Protein AF-A0A4Q7CSV9-F1 (afdb_monomer_lite)

Organism: NCBI:txid70255

Secondary structure (DSSP, 8-state):
--TTT-SBTTBSEEEEEEE-TTSSEEEEEEEE-HHHHHHHHHHH-SS-HHHHHHHHHHHHHTTS--SSEES---SSSSTTGGGG--HHHHHHHHTEEEEEEEETT---HHHH--

pLDDT: mean 82.38, std 10.72, range [50.47, 94.0]

Foldseek 3Di:
DPCVADVDLQAGWDWDWAAQPVRQWTKTFTFHHLNVLCVCQVPPDPDHSLVSLQVVLQVVLVVDDDPFDAAFDASDPDNVVVVPDDSVVSRVGSRTNGIDIAGVPRDDVVNVDD

Sequence (114 aa):
MDPEITTSTQRGYYIVLLFHPEGEGFYLTLNQGWKNISDYARSDSLYSSKELAKRLSNQLSEKVESNFINGSYNYYKDDEENKSLKENAKGYKYGTIFYKYYEKGNYNDDELQS

Radius of gyration: 14.58 Å; chains: 1; bounding box: 40×24×34 Å

Structure (mmCIF, N/CA/C/O backbone):
data_AF-A0A4Q7CSV9-F1
#
_entry.id   AF-A0A4Q7CSV9-F1
#
loop_
_atom_site.group_PDB
_atom_site.id
_atom_site.type_symbol
_atom_site.label_atom_id
_atom_site.label_alt_id
_atom_site.label_comp_id
_atom_site.label_asym_id
_atom_site.label_entity_id
_atom_site.label_seq_id
_atom_site.pdbx_PDB_ins_code
_atom_site.Cartn_x
_atom_site.Cartn_y
_atom_site.Cartn_z
_atom_site.occupancy
_atom_site.B_iso_or_equiv
_atom_site.auth_seq_id
_atom_site.auth_comp_id
_atom_site.auth_asym_id
_atom_site.auth_atom_id
_atom_site.pdbx_PDB_model_num
ATOM 1 N N . MET A 1 1 ? -10.481 -11.922 -7.435 1.00 61.06 1 MET A N 1
ATOM 2 C CA . MET A 1 1 ? -9.394 -11.269 -8.195 1.00 61.06 1 MET A CA 1
ATOM 3 C C . MET A 1 1 ? -9.507 -11.735 -9.625 1.00 61.06 1 MET A C 1
ATOM 5 O O . MET A 1 1 ? -9.716 -12.927 -9.814 1.00 61.06 1 MET A O 1
ATOM 9 N N . ASP A 1 2 ? -9.426 -10.820 -10.585 1.00 67.94 2 ASP A N 1
ATOM 10 C CA . ASP A 1 2 ? -9.404 -11.174 -12.003 1.00 67.94 2 ASP A CA 1
ATOM 11 C C . ASP A 1 2 ? -8.023 -11.765 -12.348 1.00 67.94 2 ASP A C 1
ATOM 13 O O . ASP A 1 2 ? -7.027 -11.051 -12.200 1.00 67.94 2 ASP A O 1
ATOM 17 N N . PRO A 1 3 ? -7.925 -13.046 -12.746 1.00 70.75 3 PRO A N 1
ATOM 18 C CA . PRO A 1 3 ? -6.648 -13.688 -13.040 1.00 70.75 3 PRO A CA 1
ATOM 19 C C . PRO A 1 3 ? -5.951 -13.126 -14.289 1.00 70.75 3 PRO A C 1
ATOM 21 O O . PRO A 1 3 ? -4.740 -13.309 -14.418 1.00 70.75 3 PRO A O 1
ATOM 24 N N . GLU A 1 4 ? -6.666 -12.424 -15.177 1.00 66.62 4 GLU A N 1
ATOM 25 C CA . GLU A 1 4 ? -6.072 -11.761 -16.347 1.00 66.62 4 GLU A CA 1
ATOM 26 C C . GLU A 1 4 ? -5.296 -10.492 -15.957 1.00 66.62 4 GLU A C 1
ATOM 28 O O . GLU A 1 4 ? -4.371 -10.082 -16.659 1.00 66.62 4 GLU A O 1
ATOM 33 N N . ILE A 1 5 ? -5.626 -9.896 -14.805 1.00 62.62 5 ILE A N 1
ATOM 34 C CA . ILE A 1 5 ? -5.047 -8.633 -14.317 1.00 62.62 5 ILE A CA 1
ATOM 35 C C . ILE A 1 5 ? -4.161 -8.858 -13.080 1.00 62.62 5 ILE A C 1
ATOM 37 O O . ILE A 1 5 ? -3.106 -8.234 -12.929 1.00 62.62 5 ILE A O 1
ATOM 41 N N . THR A 1 6 ? -4.562 -9.768 -12.191 1.00 73.31 6 THR A N 1
ATOM 42 C CA . THR A 1 6 ? -3.897 -10.054 -10.918 1.00 73.31 6 THR A CA 1
ATOM 43 C C . THR A 1 6 ? -3.594 -11.536 -10.791 1.00 73.31 6 THR A C 1
ATOM 45 O O . THR A 1 6 ? -4.460 -12.353 -10.492 1.00 73.31 6 THR A O 1
ATOM 48 N N . THR A 1 7 ? -2.315 -11.872 -10.931 1.00 74.00 7 THR A N 1
ATOM 49 C CA . THR A 1 7 ? -1.825 -13.250 -10.779 1.00 74.00 7 THR A CA 1
ATOM 50 C C . THR A 1 7 ? -1.440 -13.574 -9.335 1.00 74.00 7 THR A C 1
ATOM 52 O O . THR A 1 7 ? -1.419 -14.736 -8.942 1.00 74.00 7 THR A O 1
ATOM 55 N N . SER A 1 8 ? -1.132 -12.557 -8.520 1.00 76.62 8 SER A N 1
ATOM 56 C CA . SER A 1 8 ? -0.931 -12.682 -7.069 1.00 76.62 8 SER A CA 1
ATOM 57 C C . SER A 1 8 ? -1.010 -11.315 -6.383 1.00 76.62 8 SER A C 1
ATOM 59 O O . SER A 1 8 ? -0.903 -10.281 -7.038 1.00 76.62 8 SER A O 1
ATOM 61 N N . THR A 1 9 ? -1.066 -11.280 -5.050 1.00 73.75 9 THR A N 1
ATOM 62 C CA . THR A 1 9 ? -0.925 -10.027 -4.276 1.00 73.75 9 THR A CA 1
ATOM 63 C C . THR A 1 9 ? 0.416 -9.323 -4.512 1.00 73.75 9 THR A C 1
ATOM 65 O O . THR A 1 9 ? 0.549 -8.130 -4.281 1.00 73.75 9 THR A O 1
ATOM 68 N N . GLN A 1 10 ? 1.436 -10.020 -5.014 1.00 78.88 10 GLN A N 1
ATOM 69 C CA . GLN A 1 10 ? 2.700 -9.389 -5.397 1.00 78.88 10 GLN A CA 1
ATOM 70 C C . GLN A 1 10 ? 2.711 -8.883 -6.846 1.00 78.88 10 GLN A C 1
ATOM 72 O O . GLN A 1 10 ? 3.605 -8.113 -7.206 1.00 78.88 10 GLN A O 1
ATOM 77 N N . ARG A 1 11 ? 1.750 -9.311 -7.676 1.00 78.88 11 ARG A N 1
ATOM 78 C CA . ARG A 1 11 ? 1.697 -9.074 -9.125 1.00 78.88 11 ARG A CA 1
ATOM 79 C C . ARG A 1 11 ? 0.260 -8.812 -9.585 1.00 78.88 11 ARG A C 1
ATOM 81 O O . ARG A 1 11 ? -0.472 -9.748 -9.908 1.00 78.88 11 ARG A O 1
ATOM 88 N N . GLY A 1 12 ? -0.105 -7.533 -9.631 1.00 84.81 12 GLY A N 1
ATOM 89 C CA . GLY A 1 12 ? -1.425 -7.050 -10.043 1.00 84.81 12 GLY A CA 1
ATOM 90 C C . GLY A 1 12 ? -1.989 -6.032 -9.059 1.00 84.81 12 GLY A C 1
ATOM 91 O O . GLY A 1 12 ? -1.227 -5.392 -8.337 1.00 84.81 12 GLY A O 1
ATOM 92 N N . TYR A 1 13 ? -3.312 -5.915 -9.012 1.00 88.12 13 TYR A N 1
ATOM 93 C CA . TYR A 1 13 ? -4.041 -5.042 -8.092 1.00 88.12 13 TYR A CA 1
ATOM 94 C C . TYR A 1 13 ? -4.887 -5.859 -7.121 1.00 88.12 13 TYR A C 1
ATOM 96 O O . TYR A 1 13 ? -5.468 -6.882 -7.493 1.00 88.12 13 TYR A O 1
ATOM 104 N N . TYR A 1 14 ? -4.955 -5.425 -5.870 1.00 87.00 14 TYR A N 1
ATOM 105 C CA . TYR A 1 14 ? -5.649 -6.167 -4.827 1.00 87.00 14 TYR A CA 1
ATOM 106 C C . TYR A 1 14 ? -6.197 -5.251 -3.739 1.00 87.00 14 TYR A C 1
ATOM 108 O O . TYR A 1 14 ? -5.630 -4.200 -3.445 1.00 87.00 14 TYR A O 1
ATOM 116 N N . ILE A 1 15 ? -7.293 -5.695 -3.127 1.00 88.62 15 ILE A N 1
ATOM 117 C CA . ILE A 1 15 ? -7.860 -5.077 -1.933 1.00 88.62 15 ILE A CA 1
ATOM 118 C C . ILE A 1 15 ? -7.309 -5.815 -0.711 1.00 88.62 15 ILE A C 1
ATOM 120 O O . ILE A 1 15 ? -7.276 -7.047 -0.704 1.00 88.62 15 ILE A O 1
ATOM 124 N N . VAL A 1 16 ? -6.845 -5.086 0.305 1.00 88.00 16 VAL A N 1
ATOM 125 C CA . VAL A 1 16 ? -6.339 -5.682 1.551 1.00 88.00 16 VAL A CA 1
ATOM 126 C C . VAL A 1 16 ? -6.704 -4.843 2.774 1.00 88.00 16 VAL A C 1
ATOM 128 O O . VAL A 1 16 ? -6.706 -3.611 2.716 1.00 88.00 16 VAL A O 1
ATOM 131 N N . LEU A 1 17 ? -6.983 -5.539 3.880 1.00 90.00 17 LEU A N 1
ATOM 132 C CA . LEU A 1 17 ? -7.097 -4.965 5.218 1.00 90.00 17 LEU A CA 1
ATOM 133 C C . LEU A 1 17 ? -5.725 -4.965 5.896 1.00 90.00 17 LEU A C 1
ATOM 135 O O . LEU A 1 17 ? -5.114 -6.021 6.075 1.00 90.00 17 LEU A O 1
ATOM 139 N N . LEU A 1 18 ? -5.240 -3.785 6.269 1.00 88.75 18 LEU A N 1
ATOM 140 C CA . LEU A 1 18 ? -3.952 -3.602 6.935 1.00 88.75 18 LEU A CA 1
ATOM 141 C C . LEU A 1 18 ? -4.200 -3.107 8.354 1.00 88.75 18 LEU A C 1
ATOM 143 O O . LEU A 1 18 ? -4.612 -1.969 8.558 1.00 88.75 18 LEU A O 1
ATOM 147 N N . PHE A 1 19 ? -3.984 -3.976 9.335 1.00 87.81 19 PHE A N 1
ATOM 148 C CA . PHE A 1 19 ? -4.226 -3.653 10.737 1.00 87.81 19 PHE A CA 1
ATOM 149 C C . PHE A 1 19 ? -3.159 -2.704 11.274 1.00 87.81 19 PHE A C 1
ATOM 151 O O . PHE A 1 19 ? -1.965 -2.884 11.018 1.00 87.81 19 PHE A O 1
ATOM 158 N N . HIS A 1 20 ? -3.603 -1.703 12.029 1.00 86.56 20 HIS A N 1
ATOM 159 C CA . HIS A 1 20 ? -2.707 -0.842 12.780 1.00 86.56 20 HIS A CA 1
ATOM 160 C C . HIS A 1 20 ? -1.917 -1.699 13.787 1.00 86.56 20 HIS A C 1
ATOM 162 O O . HIS A 1 20 ? -2.545 -2.502 14.482 1.00 86.56 20 HIS A O 1
ATOM 168 N N . PRO A 1 21 ? -0.582 -1.561 13.898 1.00 81.88 21 PRO A N 1
ATOM 169 C CA . PRO A 1 21 ? 0.220 -2.401 14.792 1.00 81.88 21 PRO A CA 1
ATOM 170 C C . PRO A 1 21 ? -0.242 -2.355 16.257 1.00 81.88 21 PRO A C 1
ATOM 172 O O . PRO A 1 21 ? -0.310 -3.392 16.909 1.00 81.88 21 PRO A O 1
ATOM 175 N N . GLU A 1 22 ? -0.653 -1.175 16.732 1.00 84.94 22 GLU A N 1
ATOM 176 C CA . GLU A 1 22 ? -1.195 -0.965 18.088 1.00 84.94 22 GLU A CA 1
ATOM 177 C C . GLU A 1 22 ? -2.668 -1.402 18.249 1.00 84.94 22 GLU A C 1
ATOM 179 O O . GLU A 1 22 ? -3.271 -1.239 19.306 1.00 84.94 22 GLU A O 1
ATOM 184 N N . GLY A 1 23 ? -3.295 -1.938 17.196 1.00 85.00 23 GLY A N 1
ATOM 185 C CA . GLY A 1 23 ? -4.689 -2.385 17.230 1.00 85.00 23 GLY A CA 1
ATOM 186 C C . GLY A 1 23 ? -5.724 -1.257 17.306 1.00 85.00 23 GLY A C 1
ATOM 187 O O . GLY A 1 23 ? -6.872 -1.514 17.663 1.00 85.00 23 GLY A O 1
ATOM 188 N N . GLU A 1 24 ? -5.344 -0.025 16.970 1.00 88.75 24 GLU A N 1
ATOM 189 C CA . GLU A 1 24 ? -6.216 1.162 16.982 1.00 88.75 24 GLU A CA 1
ATOM 190 C C . GLU A 1 24 ? -7.250 1.176 15.848 1.00 88.75 24 GLU A C 1
ATOM 192 O O . GLU A 1 24 ? -8.199 1.955 15.881 1.00 88.75 24 GLU A O 1
ATOM 197 N N . GLY A 1 25 ? -7.095 0.303 14.853 1.00 91.06 25 GLY A N 1
ATOM 198 C CA . GLY A 1 25 ? -7.952 0.259 13.679 1.00 91.06 25 GLY A CA 1
ATOM 199 C C . GLY A 1 25 ? -7.325 -0.529 12.537 1.00 91.06 25 GLY A C 1
ATOM 200 O O . GLY A 1 25 ? -6.368 -1.288 12.725 1.00 91.06 25 GLY A O 1
ATOM 201 N N . PHE A 1 26 ? -7.860 -0.348 11.336 1.00 91.25 26 PHE A N 1
ATOM 202 C CA . PHE A 1 26 ? -7.315 -0.937 10.119 1.00 91.25 26 PHE A CA 1
ATOM 203 C C . PHE A 1 26 ? -7.542 -0.039 8.903 1.00 91.25 26 PHE A C 1
ATOM 205 O O . PHE A 1 26 ? -8.455 0.782 8.860 1.00 91.25 26 PHE A O 1
ATOM 212 N N . TYR A 1 27 ? -6.711 -0.222 7.883 1.00 91.50 27 TYR A N 1
ATOM 213 C CA . TYR A 1 27 ? -6.863 0.416 6.583 1.00 91.50 27 TYR A CA 1
ATOM 214 C C . TYR A 1 27 ? -7.491 -0.569 5.602 1.00 91.50 27 TYR A C 1
ATOM 216 O O . TYR A 1 27 ? -6.950 -1.655 5.397 1.00 91.50 27 TYR A O 1
ATOM 224 N N . LEU A 1 28 ? -8.587 -0.177 4.955 1.00 91.94 28 LEU A N 1
ATOM 225 C CA . LEU A 1 28 ? -9.054 -0.810 3.726 1.00 91.94 28 LEU A CA 1
ATOM 226 C C . LEU A 1 28 ? -8.330 -0.146 2.563 1.00 91.94 28 LEU A C 1
ATOM 228 O O . LEU A 1 28 ? -8.477 1.058 2.353 1.00 91.94 28 LEU A O 1
ATOM 232 N N . THR A 1 29 ? -7.538 -0.915 1.826 1.00 91.38 29 THR A N 1
ATOM 233 C CA . THR A 1 29 ? -6.653 -0.367 0.793 1.00 91.38 29 THR A CA 1
ATOM 234 C C . THR A 1 29 ? -6.882 -1.032 -0.553 1.00 91.38 29 THR A C 1
ATOM 236 O O . THR A 1 29 ? -7.056 -2.248 -0.617 1.00 91.38 29 THR A O 1
ATOM 239 N N . LEU A 1 30 ? -6.840 -0.236 -1.624 1.00 92.00 30 LEU A N 1
ATOM 240 C CA . LEU A 1 30 ? -6.572 -0.716 -2.974 1.00 92.00 30 LEU A CA 1
ATOM 241 C C . LEU A 1 30 ? -5.080 -0.530 -3.246 1.00 92.00 30 LEU A C 1
ATOM 243 O O . LEU A 1 30 ? -4.586 0.600 -3.294 1.00 92.00 30 LEU A O 1
ATOM 247 N N . ASN A 1 31 ? -4.376 -1.637 -3.452 1.00 91.06 31 ASN A N 1
ATOM 248 C CA . ASN A 1 31 ? -2.935 -1.663 -3.643 1.00 91.06 31 ASN A CA 1
ATOM 249 C C . ASN A 1 31 ? -2.539 -2.247 -5.001 1.00 91.06 31 ASN A C 1
ATOM 251 O O . ASN A 1 31 ? -3.221 -3.104 -5.563 1.00 91.06 31 ASN A O 1
ATOM 255 N N . GLN A 1 32 ? -1.376 -1.815 -5.483 1.00 90.12 32 GLN A N 1
ATOM 256 C CA . GLN A 1 32 ? -0.639 -2.432 -6.581 1.00 90.12 32 GLN A CA 1
ATOM 257 C C . GLN A 1 32 ? 0.525 -3.288 -6.065 1.00 90.12 32 GLN A C 1
ATOM 259 O O . GLN A 1 32 ? 1.171 -2.987 -5.059 1.00 90.12 32 GLN A O 1
ATOM 264 N N . GLY A 1 33 ? 0.794 -4.372 -6.786 1.00 88.19 33 GLY A N 1
ATOM 265 C CA . GLY A 1 33 ? 1.803 -5.370 -6.466 1.00 88.19 33 GLY A CA 1
ATOM 266 C C . GLY A 1 33 ? 3.222 -4.815 -6.515 1.00 88.19 33 GLY A C 1
ATOM 267 O O . GLY A 1 33 ? 3.704 -4.364 -7.553 1.00 88.19 33 GLY A O 1
ATOM 268 N N . TRP A 1 34 ? 3.926 -4.919 -5.389 1.00 88.94 34 TRP A N 1
ATOM 269 C CA . TRP A 1 34 ? 5.281 -4.390 -5.232 1.00 88.94 34 TRP A CA 1
ATOM 270 C C . TRP A 1 34 ? 6.329 -5.094 -6.097 1.00 88.94 34 TRP A C 1
ATOM 272 O O . TRP A 1 34 ? 7.269 -4.449 -6.552 1.00 88.94 34 TRP A O 1
ATOM 282 N N . LYS A 1 35 ? 6.188 -6.404 -6.341 1.00 88.06 35 LYS A N 1
ATOM 283 C CA . LYS A 1 35 ? 7.260 -7.208 -6.943 1.00 88.06 35 LYS A CA 1
ATOM 284 C C . LYS A 1 35 ? 7.563 -6.796 -8.378 1.00 88.06 35 LYS A C 1
ATOM 286 O O . LYS A 1 35 ? 8.723 -6.600 -8.714 1.00 88.06 35 LYS A O 1
ATOM 291 N N . ASN A 1 36 ? 6.533 -6.595 -9.200 1.00 86.12 36 ASN A N 1
ATOM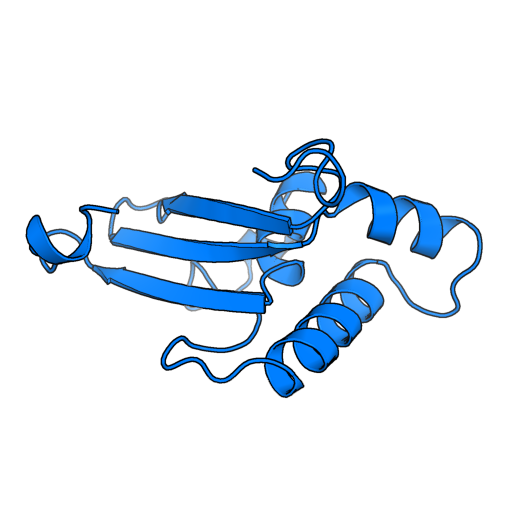 292 C CA . ASN A 1 36 ? 6.731 -6.140 -10.580 1.00 86.12 36 ASN A CA 1
ATOM 293 C C . ASN A 1 36 ? 7.410 -4.764 -10.622 1.00 86.12 36 ASN A C 1
ATOM 295 O O . ASN A 1 36 ? 8.308 -4.540 -11.427 1.00 86.12 36 ASN A O 1
ATOM 299 N N . ILE A 1 37 ? 7.023 -3.870 -9.709 1.00 89.94 37 ILE A N 1
ATOM 300 C CA . ILE A 1 37 ? 7.593 -2.525 -9.601 1.00 89.94 37 ILE A CA 1
ATOM 301 C C . ILE A 1 37 ? 9.056 -2.600 -9.162 1.00 89.94 37 ILE A C 1
ATOM 303 O O . ILE A 1 37 ? 9.903 -1.945 -9.759 1.00 89.94 37 ILE A O 1
ATOM 307 N N . SER A 1 38 ? 9.374 -3.404 -8.143 1.00 88.94 38 SER A N 1
ATOM 308 C CA . SER A 1 38 ? 10.744 -3.543 -7.648 1.00 88.94 38 SER A CA 1
ATOM 309 C C . SER A 1 38 ? 11.665 -4.237 -8.645 1.00 88.94 38 SER A C 1
ATOM 311 O O . SER A 1 38 ? 12.819 -3.838 -8.778 1.00 88.94 38 SER A O 1
ATOM 313 N N . ASP A 1 39 ? 11.165 -5.260 -9.340 1.00 90.00 39 ASP A N 1
ATOM 314 C CA . ASP A 1 39 ? 11.929 -5.998 -10.346 1.00 90.00 39 ASP A CA 1
ATOM 315 C C . ASP A 1 39 ? 12.251 -5.075 -11.535 1.00 90.00 39 ASP A C 1
ATOM 317 O O . ASP A 1 39 ? 13.402 -5.012 -11.973 1.00 90.00 39 ASP A O 1
ATOM 321 N N . TYR A 1 40 ? 11.276 -4.278 -11.993 1.00 88.50 40 TYR A N 1
ATOM 322 C CA . TYR A 1 40 ? 11.490 -3.286 -13.050 1.00 88.50 40 TYR A CA 1
ATOM 323 C C . TYR A 1 40 ? 12.410 -2.141 -12.604 1.00 88.50 40 TYR A C 1
ATOM 325 O O . TYR A 1 40 ? 13.348 -1.784 -13.313 1.00 88.50 40 TYR A O 1
ATOM 333 N N . ALA A 1 41 ? 12.207 -1.603 -11.397 1.00 90.25 41 ALA A N 1
ATOM 334 C CA . ALA A 1 41 ? 13.033 -0.523 -10.863 1.00 90.25 41 ALA A CA 1
ATOM 335 C C . ALA A 1 41 ? 14.519 -0.899 -10.759 1.00 90.25 41 ALA A C 1
ATOM 337 O O . ALA A 1 41 ? 15.385 -0.065 -10.999 1.00 90.25 41 ALA A O 1
ATOM 338 N N . ARG A 1 42 ? 14.819 -2.160 -10.425 1.00 88.31 42 ARG A N 1
ATOM 339 C CA . ARG A 1 42 ? 16.197 -2.665 -10.317 1.00 88.31 42 ARG A CA 1
ATOM 340 C C . ARG A 1 42 ? 16.860 -2.955 -11.660 1.00 88.31 42 ARG A C 1
ATOM 342 O O . ARG A 1 42 ? 18.084 -2.992 -11.706 1.00 88.31 42 ARG A O 1
ATOM 349 N N . SER A 1 43 ? 16.079 -3.239 -12.698 1.00 88.94 43 SER A N 1
ATOM 350 C CA . SER A 1 43 ? 16.608 -3.709 -13.982 1.00 88.94 43 SER A CA 1
ATOM 351 C C . SER A 1 43 ? 16.703 -2.614 -15.039 1.00 88.94 43 SER A C 1
ATOM 353 O O . SER A 1 43 ? 17.661 -2.632 -15.805 1.00 88.94 43 SER A O 1
ATOM 355 N N . ASP A 1 44 ? 15.748 -1.680 -15.086 1.00 85.00 44 ASP A N 1
ATOM 356 C CA . ASP A 1 44 ? 15.558 -0.835 -16.276 1.00 85.00 44 ASP A CA 1
ATOM 357 C C . ASP A 1 44 ? 14.955 0.555 -15.979 1.00 85.00 44 ASP A C 1
ATOM 359 O O . ASP A 1 44 ? 14.491 1.258 -16.874 1.00 85.00 44 ASP A O 1
ATOM 363 N N . SER A 1 45 ? 14.919 0.989 -14.712 1.00 85.62 45 SER A N 1
ATOM 364 C CA . SER A 1 45 ? 14.316 2.278 -14.346 1.00 85.62 45 SER A CA 1
ATOM 365 C C . SER A 1 45 ? 15.326 3.319 -13.878 1.00 85.62 45 SER A C 1
ATOM 367 O O . SER A 1 45 ? 16.267 3.024 -13.148 1.00 85.62 45 SER A O 1
ATOM 369 N N . LEU A 1 46 ? 15.046 4.582 -14.213 1.00 89.88 46 LEU A N 1
ATOM 370 C CA . LEU A 1 46 ? 15.717 5.757 -13.645 1.00 89.88 46 LEU A CA 1
ATOM 371 C C . LEU A 1 46 ? 15.223 6.109 -12.229 1.00 89.88 46 LEU A C 1
ATOM 373 O O . LEU A 1 46 ? 15.747 7.031 -11.610 1.00 89.88 46 LEU A O 1
ATOM 377 N N . TYR A 1 47 ? 14.193 5.419 -11.731 1.00 89.25 47 TYR A N 1
ATOM 378 C CA . TYR A 1 47 ? 13.542 5.703 -10.453 1.00 89.25 47 TYR A CA 1
ATOM 379 C C . TYR A 1 47 ? 13.767 4.565 -9.463 1.00 89.25 47 TYR A C 1
ATOM 381 O O . TYR A 1 47 ? 13.735 3.391 -9.831 1.00 89.25 47 TYR A O 1
ATOM 389 N N . SER A 1 48 ? 13.897 4.896 -8.178 1.00 90.19 48 SER A N 1
ATOM 390 C CA . SER A 1 48 ? 13.839 3.878 -7.129 1.00 90.19 48 SER A CA 1
ATOM 391 C C . SER A 1 48 ? 12.464 3.199 -7.100 1.00 90.19 48 SER A C 1
ATOM 393 O O . SER A 1 48 ? 11.448 3.799 -7.463 1.00 90.19 48 SER A O 1
ATOM 395 N N . SER A 1 49 ? 12.387 1.969 -6.577 1.00 89.56 49 SER A N 1
ATOM 396 C CA . SER A 1 49 ? 11.116 1.233 -6.446 1.00 89.56 49 SER A CA 1
ATOM 397 C C . SER A 1 49 ? 10.040 2.042 -5.711 1.00 89.56 49 SER A C 1
ATOM 399 O O . SER A 1 49 ? 8.863 1.979 -6.056 1.00 89.56 49 SER A O 1
ATOM 401 N N . LYS A 1 50 ? 10.445 2.842 -4.713 1.00 88.81 50 LYS A N 1
ATOM 402 C CA . LYS A 1 50 ? 9.553 3.729 -3.951 1.00 88.81 50 LYS A CA 1
ATOM 403 C C . LYS A 1 50 ? 8.980 4.845 -4.824 1.00 88.81 50 LYS A C 1
ATOM 405 O O . LYS A 1 50 ? 7.779 5.096 -4.771 1.00 88.81 50 LYS A O 1
ATOM 410 N N . GLU A 1 51 ? 9.829 5.541 -5.574 1.00 90.19 51 GLU A N 1
ATOM 411 C CA . GLU A 1 51 ? 9.407 6.649 -6.441 1.00 90.19 51 GLU A CA 1
ATOM 412 C C . GLU A 1 51 ? 8.515 6.149 -7.570 1.00 90.19 51 GLU A C 1
ATOM 414 O O . GLU A 1 51 ? 7.478 6.750 -7.849 1.00 90.19 51 GLU A O 1
ATOM 419 N N . LEU A 1 52 ? 8.885 5.015 -8.170 1.00 92.44 52 LEU A N 1
ATOM 420 C CA . LEU A 1 52 ? 8.103 4.395 -9.225 1.00 92.44 52 LEU A CA 1
ATOM 421 C C . LEU A 1 52 ? 6.722 3.962 -8.720 1.00 92.44 52 LEU A C 1
ATOM 423 O O . LEU A 1 52 ? 5.724 4.298 -9.352 1.00 92.44 52 LEU A O 1
ATOM 427 N N . ALA A 1 53 ? 6.650 3.292 -7.562 1.00 90.88 53 ALA A N 1
ATOM 428 C CA . ALA A 1 53 ? 5.378 2.901 -6.958 1.00 90.88 53 ALA A CA 1
ATOM 429 C C . ALA A 1 53 ? 4.475 4.116 -6.715 1.00 90.88 53 ALA A C 1
ATOM 431 O O . ALA A 1 53 ? 3.345 4.146 -7.193 1.00 90.88 53 ALA A O 1
ATOM 432 N N . LYS A 1 54 ? 4.997 5.166 -6.069 1.00 90.25 54 LYS A N 1
ATOM 433 C CA . LYS A 1 54 ? 4.225 6.391 -5.822 1.00 90.25 54 LYS A CA 1
ATOM 434 C C . LYS A 1 54 ? 3.720 7.034 -7.110 1.00 90.25 54 LYS A C 1
ATOM 436 O O . LYS A 1 54 ? 2.569 7.458 -7.161 1.00 90.25 54 LYS A O 1
ATOM 441 N N . ARG A 1 55 ? 4.553 7.093 -8.154 1.00 91.38 55 ARG A N 1
ATOM 442 C CA . ARG A 1 55 ? 4.143 7.676 -9.435 1.00 91.38 55 ARG A CA 1
ATOM 443 C C . ARG A 1 55 ? 3.020 6.873 -10.084 1.00 91.38 55 ARG A C 1
ATOM 445 O O . ARG A 1 55 ? 2.030 7.466 -10.492 1.00 91.38 55 ARG A O 1
ATOM 452 N N . LEU A 1 56 ? 3.153 5.548 -10.134 1.00 91.06 56 LEU A N 1
ATOM 453 C CA . LEU A 1 56 ? 2.126 4.668 -10.696 1.00 91.06 56 LEU A CA 1
ATOM 454 C C . LEU A 1 56 ? 0.816 4.749 -9.900 1.00 91.06 56 LEU A C 1
ATOM 456 O O . LEU A 1 56 ? -0.246 4.882 -10.500 1.00 91.06 56 LEU A O 1
ATOM 460 N N . SER A 1 57 ? 0.887 4.754 -8.564 1.00 90.75 57 SER A N 1
ATOM 461 C CA . SER A 1 57 ? -0.294 4.911 -7.705 1.00 90.75 57 SER A CA 1
ATOM 462 C C . SER A 1 57 ? -1.019 6.229 -7.973 1.00 90.75 57 SER A C 1
ATOM 464 O O . SER A 1 57 ? -2.241 6.236 -8.085 1.00 90.75 57 SER A O 1
ATOM 466 N N . ASN A 1 58 ? -0.281 7.334 -8.111 1.00 89.69 58 ASN A N 1
ATOM 467 C CA . ASN A 1 58 ? -0.869 8.640 -8.413 1.00 89.69 58 ASN A CA 1
ATOM 468 C C . ASN A 1 58 ? -1.517 8.665 -9.805 1.00 89.69 58 ASN A C 1
ATOM 470 O O . ASN A 1 58 ? -2.643 9.119 -9.950 1.00 89.69 58 ASN A O 1
ATOM 474 N N . GLN A 1 59 ? -0.854 8.106 -10.819 1.00 91.06 59 GLN A N 1
ATOM 475 C CA . GLN A 1 59 ? -1.421 8.028 -12.170 1.00 91.06 59 GLN A CA 1
ATOM 476 C C . GLN A 1 59 ? -2.692 7.174 -12.233 1.00 91.06 59 GLN A C 1
ATOM 478 O O . GLN A 1 59 ? -3.570 7.434 -13.051 1.00 91.06 59 GLN A O 1
ATOM 483 N N . LEU A 1 60 ? -2.782 6.125 -11.414 1.00 89.94 60 LEU A N 1
ATOM 484 C CA . LEU A 1 60 ? -3.978 5.290 -11.331 1.00 89.94 60 LEU A CA 1
ATOM 485 C C . LEU A 1 60 ? -5.102 5.988 -10.571 1.00 89.94 60 LEU A C 1
ATOM 487 O O . LEU A 1 60 ? -6.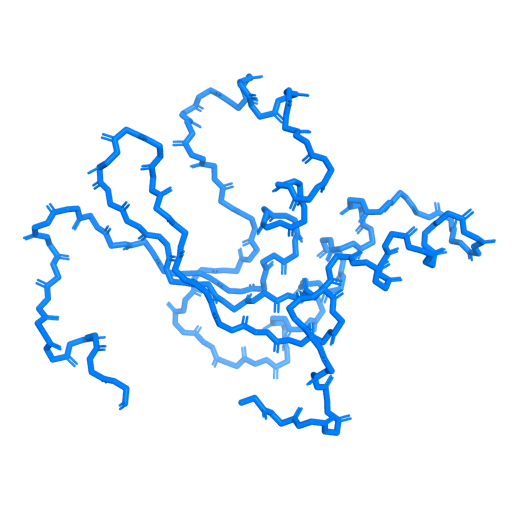253 5.884 -10.987 1.00 89.94 60 LEU A O 1
ATOM 491 N N . SER A 1 61 ? -4.783 6.716 -9.499 1.00 90.50 61 SER A N 1
ATOM 492 C CA . SER A 1 61 ? -5.800 7.432 -8.729 1.00 90.50 61 SER A CA 1
ATOM 493 C C . SER A 1 61 ? -6.418 8.597 -9.503 1.00 90.50 61 SER A C 1
ATOM 495 O O . SER A 1 61 ? -7.602 8.858 -9.350 1.00 90.50 61 SER A O 1
ATOM 497 N N . GLU A 1 62 ? -5.679 9.223 -10.421 1.00 91.12 62 GLU A N 1
ATOM 498 C CA . GLU A 1 62 ? -6.215 10.228 -11.355 1.00 91.12 62 GLU A CA 1
ATOM 499 C C . GLU A 1 62 ? -7.229 9.657 -12.363 1.00 91.12 62 GLU A C 1
ATOM 501 O O . GLU A 1 62 ? -7.994 10.408 -12.965 1.00 91.12 62 GLU A O 1
ATOM 506 N N . LYS A 1 63 ? -7.238 8.335 -12.577 1.00 89.12 63 LYS A N 1
ATOM 507 C CA . LYS A 1 63 ? -8.104 7.663 -13.561 1.00 89.12 63 LYS A CA 1
ATOM 508 C C . LYS A 1 63 ? -9.388 7.091 -12.969 1.00 89.12 63 LYS A C 1
ATOM 510 O O . LYS A 1 63 ? -10.197 6.548 -13.718 1.00 89.12 63 LYS A O 1
ATOM 515 N N . VAL A 1 64 ? -9.554 7.155 -11.651 1.00 86.56 64 VAL A N 1
ATOM 516 C CA . VAL A 1 64 ? -10.665 6.524 -10.938 1.00 86.56 64 VAL A CA 1
ATOM 517 C C . VAL A 1 64 ? -11.257 7.531 -9.965 1.00 86.56 64 VAL A C 1
ATOM 519 O O . VAL A 1 64 ? -10.560 8.036 -9.090 1.00 86.56 64 VAL A O 1
ATOM 522 N N . GLU A 1 65 ? -12.554 7.798 -10.085 1.00 86.75 65 GLU A N 1
ATOM 523 C CA . GLU A 1 65 ? -13.266 8.568 -9.068 1.00 86.75 65 GLU A CA 1
ATOM 524 C C . GLU A 1 65 ? -13.475 7.704 -7.822 1.00 86.75 65 GLU A C 1
ATOM 526 O O . GLU A 1 65 ? -14.015 6.599 -7.888 1.00 86.75 65 GLU A O 1
ATOM 531 N N . SER A 1 66 ? -13.020 8.206 -6.678 1.00 85.50 66 SER A N 1
ATOM 532 C CA . SER A 1 66 ? -13.149 7.539 -5.388 1.00 85.50 66 SER A CA 1
ATOM 533 C C . SER A 1 66 ? -13.298 8.574 -4.281 1.00 85.50 66 SER A C 1
ATOM 535 O O . SER A 1 66 ? -12.706 9.650 -4.336 1.00 85.50 66 SER A O 1
ATOM 537 N N . ASN A 1 67 ? -14.075 8.239 -3.255 1.00 87.88 67 ASN A N 1
ATOM 538 C CA . ASN A 1 67 ? -14.173 9.008 -2.015 1.00 87.88 67 ASN A CA 1
ATOM 539 C C . ASN A 1 67 ? -13.111 8.598 -0.975 1.00 87.88 67 ASN A C 1
ATOM 541 O O . ASN A 1 67 ? -13.137 9.087 0.154 1.00 87.88 67 ASN A O 1
ATOM 545 N N . PHE A 1 68 ? -12.210 7.676 -1.324 1.00 90.50 68 PHE A N 1
ATOM 546 C CA . PHE A 1 68 ? -11.113 7.237 -0.462 1.00 90.50 68 PHE A CA 1
ATOM 547 C C . PHE A 1 68 ? -9.913 8.179 -0.603 1.00 90.50 68 PHE A C 1
ATOM 549 O O . PHE A 1 68 ? -9.794 8.929 -1.568 1.00 90.50 68 PHE A O 1
ATOM 556 N N . ILE A 1 69 ? -8.998 8.133 0.364 1.00 90.62 69 ILE A N 1
ATOM 557 C CA . ILE A 1 69 ? -7.792 8.961 0.358 1.00 90.62 69 ILE A CA 1
ATOM 558 C C . ILE A 1 69 ? -6.768 8.364 -0.610 1.00 90.62 69 ILE A C 1
ATOM 560 O O . ILE A 1 69 ? -6.498 7.164 -0.571 1.00 90.62 69 ILE A O 1
ATOM 564 N N . ASN A 1 70 ? -6.152 9.200 -1.445 1.00 89.25 70 ASN A N 1
ATOM 565 C CA . ASN A 1 70 ? -5.149 8.763 -2.417 1.00 89.25 70 ASN A CA 1
ATOM 566 C C . ASN A 1 70 ? -3.777 8.554 -1.755 1.00 89.25 70 ASN A C 1
ATOM 568 O O . ASN A 1 70 ? -3.296 9.397 -0.995 1.00 89.25 70 ASN A O 1
ATOM 572 N N . GLY A 1 71 ? -3.086 7.480 -2.135 1.00 83.56 71 GLY A N 1
ATOM 573 C CA . GLY A 1 71 ? -1.661 7.294 -1.863 1.00 83.56 71 GLY A CA 1
ATOM 574 C C . GLY A 1 71 ? -1.322 6.661 -0.510 1.00 83.56 71 GLY A C 1
ATOM 575 O O . GLY A 1 71 ? -2.029 5.796 -0.010 1.00 83.56 71 GLY A O 1
ATOM 576 N N . SER A 1 72 ? -0.164 7.026 0.048 1.00 77.81 72 SER A N 1
ATOM 577 C CA . SER A 1 72 ? 0.426 6.345 1.209 1.00 77.81 72 SER A CA 1
ATOM 578 C C . SER A 1 72 ? -0.082 6.881 2.545 1.00 77.81 72 SER A C 1
ATOM 580 O O . SER A 1 72 ? -0.222 8.090 2.715 1.00 77.81 72 SER A O 1
ATOM 582 N N . TYR A 1 73 ? -0.203 5.992 3.522 1.00 79.44 73 TYR A N 1
ATOM 583 C CA . TYR A 1 73 ? -0.570 6.292 4.903 1.00 79.44 73 TYR A CA 1
ATOM 584 C C . TYR A 1 73 ? 0.629 6.084 5.850 1.00 79.44 73 TYR A C 1
ATOM 586 O O . TYR A 1 73 ? 1.611 5.419 5.501 1.00 79.44 73 TYR A O 1
ATOM 594 N N . ASN A 1 74 ? 0.564 6.664 7.049 1.00 77.00 74 ASN A N 1
ATOM 595 C CA . ASN A 1 74 ? 1.550 6.465 8.112 1.00 77.00 74 ASN A CA 1
ATOM 596 C C . ASN A 1 74 ? 0.870 5.762 9.285 1.00 77.00 74 ASN A C 1
ATOM 598 O O . ASN A 1 74 ? -0.164 6.236 9.740 1.00 77.00 74 ASN A O 1
ATOM 602 N N . TYR A 1 75 ? 1.459 4.662 9.761 1.00 71.12 75 TYR A N 1
ATOM 603 C CA . TYR A 1 75 ? 1.004 4.003 10.987 1.00 71.12 75 TYR A CA 1
ATOM 604 C C . TYR A 1 75 ? 1.259 4.894 12.211 1.00 71.12 75 TYR A C 1
ATOM 606 O O . TYR A 1 75 ? 0.371 5.132 13.005 1.00 71.12 75 TYR A O 1
ATOM 614 N N . TYR A 1 76 ? 2.447 5.484 12.324 1.00 72.06 76 TYR A N 1
ATOM 615 C CA . TYR A 1 76 ? 2.802 6.316 13.472 1.00 72.06 76 TYR A CA 1
ATOM 616 C C . TYR A 1 76 ? 2.906 7.792 13.090 1.00 72.06 76 TYR A C 1
ATOM 618 O O . TYR A 1 76 ? 3.213 8.133 11.944 1.00 72.06 76 TYR A O 1
ATOM 626 N N . LYS A 1 77 ? 2.657 8.665 14.074 1.00 65.38 77 LYS A N 1
ATOM 627 C CA . LYS A 1 77 ? 2.727 10.129 13.935 1.00 65.38 77 LYS A CA 1
ATOM 628 C C . LYS A 1 77 ? 4.127 10.589 13.515 1.00 65.38 77 LYS A C 1
ATOM 630 O O . LYS A 1 77 ? 4.254 11.464 12.662 1.00 65.38 77 LYS A O 1
ATOM 635 N N . ASP A 1 78 ? 5.140 9.910 14.046 1.00 61.72 78 ASP A N 1
ATOM 636 C CA . ASP A 1 78 ? 6.538 10.073 13.683 1.00 61.72 78 ASP A CA 1
ATOM 637 C C . ASP A 1 78 ? 6.962 8.856 12.849 1.00 61.72 78 ASP A C 1
ATOM 639 O O . ASP A 1 78 ? 7.030 7.729 13.335 1.00 61.72 78 ASP A O 1
ATOM 643 N N . ASP A 1 79 ? 7.217 9.070 11.556 1.00 60.19 79 ASP A N 1
ATOM 644 C CA . ASP A 1 79 ? 7.515 8.043 10.536 1.00 60.19 79 ASP A CA 1
ATOM 645 C C . ASP A 1 79 ? 8.867 7.308 10.764 1.00 60.19 79 ASP A C 1
ATOM 647 O O . ASP A 1 79 ? 9.463 6.764 9.832 1.00 60.19 79 ASP A O 1
ATOM 651 N N . GLU A 1 80 ? 9.406 7.325 11.987 1.00 56.00 80 GLU A N 1
ATOM 652 C CA . GLU A 1 80 ? 10.730 6.813 12.347 1.00 56.00 80 GLU A CA 1
ATOM 653 C C . GLU A 1 80 ? 10.797 5.285 12.342 1.00 56.00 80 GLU A C 1
ATOM 655 O O . GLU A 1 80 ? 11.720 4.724 11.746 1.00 56.00 80 GLU A O 1
ATOM 660 N N . GLU A 1 81 ? 9.797 4.594 12.897 1.00 50.47 81 GLU A N 1
ATOM 661 C CA . GLU A 1 81 ? 9.751 3.123 12.874 1.00 50.47 81 GLU A CA 1
ATOM 662 C C . GLU A 1 81 ? 9.616 2.567 11.448 1.00 50.47 81 GLU A C 1
ATOM 664 O O . GLU A 1 81 ? 10.121 1.482 11.133 1.00 50.47 81 GLU A O 1
ATOM 669 N N . ASN A 1 82 ? 9.059 3.363 10.526 1.00 56.12 82 ASN A N 1
ATOM 670 C CA . ASN A 1 82 ? 8.919 2.986 9.123 1.00 56.12 82 ASN A CA 1
ATOM 671 C C . ASN A 1 82 ? 10.261 2.907 8.366 1.00 56.12 82 ASN A C 1
ATOM 673 O O . ASN A 1 82 ? 10.325 2.313 7.282 1.00 56.12 82 ASN A O 1
A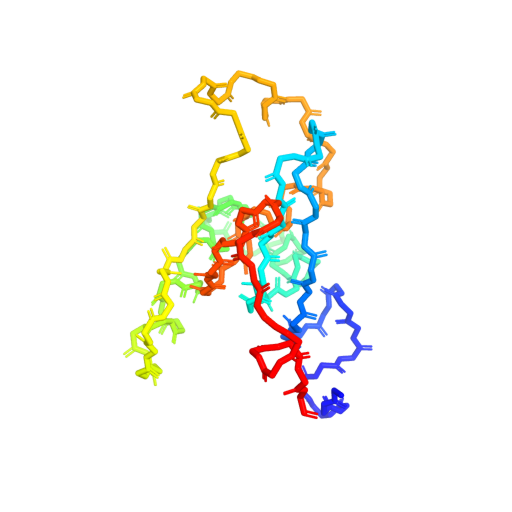TOM 677 N N . LYS A 1 83 ? 11.357 3.437 8.935 1.00 57.72 83 LYS A N 1
ATOM 678 C CA . LYS A 1 83 ? 12.719 3.290 8.387 1.00 57.72 83 LYS A CA 1
ATOM 679 C C . LYS A 1 83 ? 13.206 1.833 8.437 1.00 57.72 83 LYS A C 1
ATOM 681 O O . LYS A 1 83 ? 14.009 1.440 7.591 1.00 57.72 83 LYS A O 1
ATOM 686 N N . SER A 1 84 ? 12.685 1.025 9.366 1.00 60.94 84 SER A N 1
ATOM 687 C CA . SER A 1 84 ? 13.086 -0.376 9.580 1.00 60.94 84 SER A CA 1
ATOM 688 C C . SER A 1 84 ? 12.225 -1.412 8.838 1.00 60.94 84 SER A C 1
ATOM 690 O O . SER A 1 84 ? 12.483 -2.615 8.921 1.00 60.94 84 SER A O 1
ATOM 692 N N . LEU A 1 85 ? 11.217 -0.971 8.072 1.00 67.06 85 LEU A N 1
ATOM 693 C CA . LEU A 1 85 ? 10.312 -1.878 7.368 1.00 67.06 85 LEU A CA 1
ATOM 694 C C . LEU A 1 85 ? 11.053 -2.802 6.396 1.00 67.06 85 LEU A C 1
ATOM 696 O O . LEU A 1 85 ? 11.816 -2.362 5.526 1.00 67.06 85 LEU A O 1
ATOM 700 N N . LYS A 1 86 ? 10.728 -4.097 6.479 1.00 73.94 86 LYS A N 1
ATOM 701 C CA . LYS A 1 86 ? 11.104 -5.090 5.467 1.00 73.94 86 LYS A CA 1
ATOM 702 C C . LYS A 1 86 ? 10.558 -4.675 4.100 1.00 73.94 86 LYS A C 1
ATOM 704 O O . LYS A 1 86 ? 9.532 -4.006 3.993 1.00 73.94 86 LYS A O 1
ATOM 709 N N . GLU A 1 87 ? 11.220 -5.109 3.035 1.00 70.38 87 GLU A N 1
ATOM 710 C CA . GLU A 1 87 ? 10.918 -4.656 1.673 1.00 70.38 87 GLU A CA 1
ATOM 711 C C . GLU A 1 87 ? 9.466 -4.921 1.239 1.00 70.38 87 GLU A C 1
ATOM 713 O O . GLU A 1 87 ? 8.838 -4.057 0.635 1.00 70.38 87 GLU A O 1
ATOM 718 N N . ASN A 1 88 ? 8.872 -6.039 1.664 1.00 72.25 88 ASN A N 1
ATOM 719 C CA . ASN A 1 88 ? 7.453 -6.318 1.414 1.00 72.25 88 ASN A CA 1
ATOM 720 C C . ASN A 1 88 ? 6.513 -5.344 2.147 1.00 72.25 88 ASN A C 1
ATOM 722 O O . ASN A 1 88 ? 5.473 -4.975 1.610 1.00 72.25 88 ASN A O 1
ATOM 726 N N . ALA A 1 89 ? 6.879 -4.890 3.350 1.00 77.69 89 ALA A N 1
ATOM 727 C CA . ALA A 1 89 ? 6.091 -3.916 4.104 1.00 77.69 89 ALA A CA 1
ATOM 728 C C . ALA A 1 89 ? 6.150 -2.516 3.474 1.00 77.69 89 ALA A C 1
ATOM 730 O O . ALA A 1 89 ? 5.150 -1.800 3.455 1.00 77.69 89 ALA A O 1
ATOM 731 N N . LYS A 1 90 ? 7.284 -2.160 2.853 1.00 78.50 90 LYS A N 1
ATOM 732 C CA . LYS A 1 90 ? 7.382 -0.965 1.997 1.00 78.50 90 LYS A CA 1
ATOM 733 C C . LYS A 1 90 ? 6.398 -1.042 0.827 1.00 78.50 90 LYS A C 1
ATOM 735 O O . LYS A 1 90 ? 5.777 -0.036 0.497 1.00 78.50 90 LYS A O 1
ATOM 740 N N . GLY A 1 91 ? 6.218 -2.233 0.256 1.00 80.38 91 GLY A N 1
ATOM 741 C CA . GLY A 1 91 ? 5.231 -2.498 -0.786 1.00 80.38 91 GLY A CA 1
ATOM 742 C C . GLY A 1 91 ? 3.801 -2.160 -0.383 1.00 80.38 91 GLY A C 1
ATOM 743 O O . GLY A 1 91 ? 3.103 -1.487 -1.136 1.00 80.38 91 GLY A O 1
ATOM 744 N N . TYR A 1 92 ? 3.390 -2.541 0.827 1.00 81.12 92 TYR A N 1
ATOM 745 C CA . TYR A 1 92 ? 2.053 -2.218 1.326 1.00 81.12 92 TYR A CA 1
ATOM 746 C C . TYR A 1 92 ? 1.825 -0.715 1.494 1.00 81.12 92 TYR A C 1
ATOM 748 O O . TYR A 1 92 ? 0.757 -0.243 1.138 1.00 81.12 92 TYR A O 1
ATOM 756 N N . LYS A 1 93 ? 2.829 0.047 1.943 1.00 85.75 93 LYS A N 1
ATOM 757 C CA . LYS A 1 93 ? 2.713 1.506 2.109 1.00 85.75 93 LYS A CA 1
ATOM 758 C C . LYS A 1 93 ? 2.776 2.271 0.785 1.00 85.75 93 LYS A C 1
ATOM 760 O O . LYS A 1 93 ? 2.002 3.193 0.550 1.00 85.75 93 LYS A O 1
ATOM 765 N N . TYR A 1 94 ? 3.761 1.961 -0.057 1.00 86.25 94 TYR A N 1
ATOM 766 C CA . TYR A 1 94 ? 4.034 2.743 -1.269 1.00 86.25 94 TYR A CA 1
ATOM 767 C C . TYR A 1 94 ? 3.223 2.285 -2.477 1.00 86.25 94 TYR A C 1
ATOM 769 O O . TYR A 1 94 ? 3.047 3.064 -3.409 1.00 86.25 94 TYR A O 1
ATOM 777 N N . GLY A 1 95 ? 2.738 1.045 -2.462 1.00 89.06 95 GLY A N 1
ATOM 778 C CA . GLY A 1 95 ? 1.845 0.506 -3.479 1.00 89.06 95 GLY A CA 1
ATOM 779 C C . GLY A 1 95 ? 0.381 0.886 -3.275 1.00 89.06 95 GLY A C 1
ATOM 780 O O . GLY A 1 95 ? -0.448 0.473 -4.075 1.00 89.06 95 GLY A O 1
ATOM 781 N N . THR A 1 96 ? 0.022 1.642 -2.236 1.00 92.69 96 THR A N 1
ATOM 782 C CA . THR A 1 96 ? -1.365 2.079 -2.044 1.00 92.69 96 THR A CA 1
ATOM 783 C C . THR A 1 96 ? -1.767 3.094 -3.099 1.00 92.69 96 THR A C 1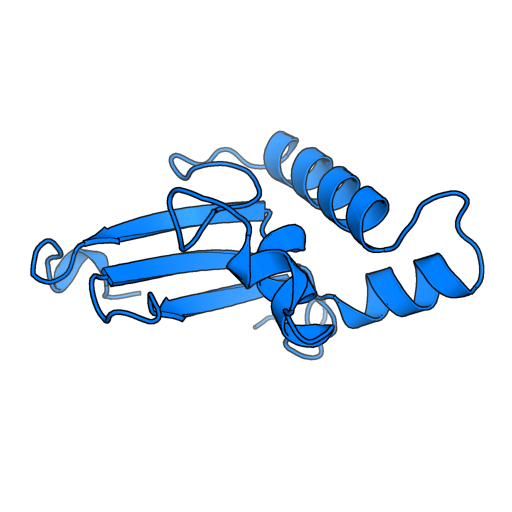
ATOM 785 O O . THR A 1 96 ? -1.052 4.066 -3.350 1.00 92.69 96 THR A O 1
ATOM 788 N N . ILE A 1 97 ? -2.905 2.833 -3.736 1.00 93.38 97 ILE A N 1
ATOM 789 C CA . ILE A 1 97 ? -3.564 3.719 -4.696 1.00 93.38 97 ILE A CA 1
ATOM 790 C C . ILE A 1 97 ? -4.609 4.538 -3.942 1.00 93.38 97 ILE A C 1
ATOM 792 O O . ILE A 1 97 ? -4.536 5.765 -3.942 1.00 93.38 97 ILE A O 1
ATOM 796 N N . PHE A 1 98 ? -5.506 3.850 -3.230 1.00 94.00 98 PHE A N 1
ATOM 797 C CA . PHE A 1 98 ? -6.519 4.445 -2.364 1.00 94.00 98 PHE A CA 1
ATOM 798 C C . PHE A 1 98 ? -6.580 3.727 -1.019 1.00 94.00 98 PHE A C 1
ATOM 800 O O . PHE A 1 98 ? -6.367 2.513 -0.956 1.00 94.00 98 PHE A O 1
ATOM 807 N N . TYR A 1 99 ? -6.944 4.448 0.038 1.00 93.38 99 TYR A N 1
ATOM 808 C CA . TYR A 1 99 ? -7.256 3.860 1.334 1.00 93.38 99 TYR A CA 1
ATOM 809 C C . TYR A 1 99 ? -8.372 4.591 2.085 1.00 93.38 99 TYR A C 1
ATOM 811 O O . TYR A 1 99 ? -8.576 5.794 1.931 1.00 93.38 99 TYR A O 1
ATOM 819 N N . LYS A 1 100 ? -9.051 3.858 2.969 1.00 92.06 100 LYS A N 1
ATOM 820 C CA . LYS A 1 100 ? -9.907 4.394 4.035 1.00 92.06 100 LYS A CA 1
ATOM 821 C C . LYS A 1 100 ? -9.459 3.787 5.362 1.00 92.06 100 LYS A C 1
ATOM 823 O O . LYS A 1 100 ? -9.201 2.586 5.431 1.00 92.06 100 LYS A O 1
ATOM 828 N N . TYR A 1 101 ? -9.325 4.617 6.393 1.00 92.12 101 TYR A N 1
ATOM 829 C CA . TYR A 1 101 ? -9.019 4.161 7.748 1.00 92.12 101 TYR A CA 1
ATOM 830 C C . TYR A 1 101 ? -10.311 3.959 8.538 1.00 92.12 101 TYR A C 1
ATOM 832 O O . TYR A 1 101 ? -11.189 4.821 8.509 1.00 92.12 101 TYR A O 1
ATOM 840 N N . TYR A 1 102 ? -10.394 2.836 9.241 1.00 91.44 102 TYR A N 1
ATOM 841 C CA . TYR A 1 102 ? -11.468 2.502 10.163 1.00 91.44 102 TYR A CA 1
ATOM 842 C C . TYR A 1 102 ? -10.881 2.409 11.565 1.00 91.44 102 TYR A C 1
ATOM 844 O O . TYR A 1 102 ? -10.068 1.527 11.854 1.00 91.44 102 TYR A O 1
ATOM 852 N N . GLU A 1 103 ? -11.285 3.334 12.428 1.00 91.44 103 GLU A N 1
ATOM 853 C CA . GLU A 1 103 ? -10.910 3.320 13.837 1.00 91.44 103 GLU A CA 1
ATOM 854 C C . GLU A 1 103 ? -11.618 2.164 14.557 1.00 91.44 103 GLU A C 1
ATOM 856 O O . GLU A 1 103 ? -12.754 1.793 14.245 1.00 91.44 103 GLU A O 1
ATOM 861 N N . LYS A 1 104 ? -10.935 1.555 15.525 1.00 89.44 104 LYS A N 1
ATOM 862 C CA . LYS A 1 104 ? -11.463 0.437 16.302 1.00 89.44 104 LYS A CA 1
ATOM 863 C C . LYS A 1 104 ? -12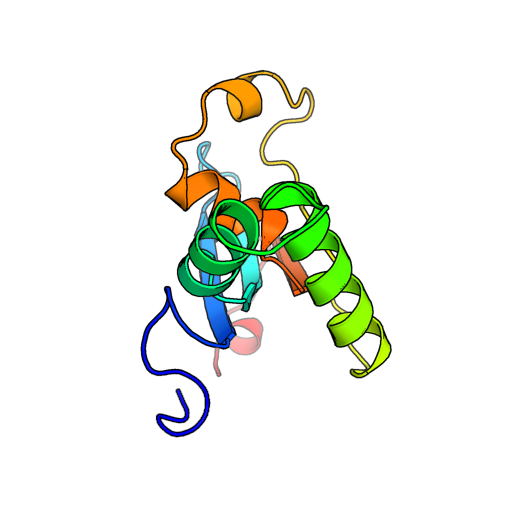.769 0.829 16.991 1.00 89.44 104 LYS A C 1
ATOM 865 O O . LYS A 1 104 ? -12.812 1.761 17.784 1.00 89.44 104 LYS A O 1
ATOM 870 N N . GLY A 1 105 ? -13.817 0.046 16.740 1.00 87.06 105 GLY A N 1
ATOM 871 C CA . GLY A 1 105 ? -15.146 0.282 17.309 1.00 87.06 105 GLY A CA 1
ATOM 872 C C . GLY A 1 105 ? -15.936 1.386 16.605 1.00 87.06 105 GLY A C 1
ATOM 873 O O . GLY A 1 105 ? -17.049 1.678 17.028 1.00 87.06 105 GLY A O 1
ATOM 874 N N . ASN A 1 106 ? -15.391 1.968 15.534 1.00 87.38 106 ASN A N 1
ATOM 875 C CA . ASN A 1 106 ? -16.029 2.994 14.718 1.00 87.38 106 ASN A CA 1
ATOM 876 C C . ASN A 1 106 ? -16.209 2.499 13.271 1.00 87.3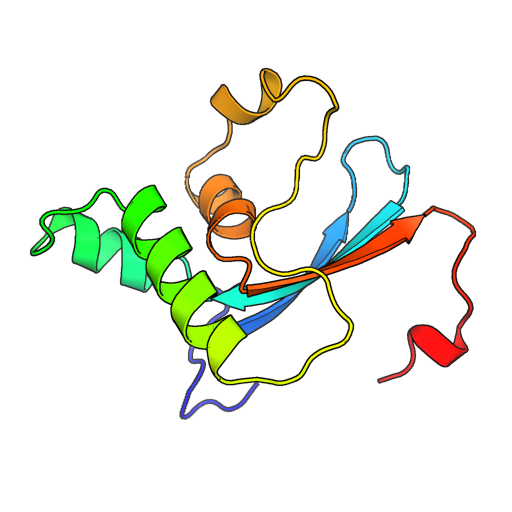8 106 ASN A C 1
ATOM 878 O O . ASN A 1 106 ? -15.700 3.076 12.311 1.00 87.38 106 ASN A O 1
ATOM 882 N N . TYR A 1 107 ? -16.887 1.362 13.140 1.00 82.44 107 TYR A N 1
ATOM 883 C CA . TYR A 1 107 ? -17.333 0.771 11.881 1.00 82.44 107 TYR A CA 1
ATOM 884 C C . TYR A 1 107 ? -18.651 0.041 12.138 1.00 82.44 107 TYR A C 1
ATOM 886 O O . TYR A 1 107 ? -18.872 -0.462 13.242 1.00 82.44 107 TYR A O 1
ATOM 894 N N . ASN A 1 108 ? -19.531 -0.005 11.140 1.00 78.75 108 ASN A N 1
ATOM 895 C CA . ASN A 1 108 ? -20.722 -0.851 11.183 1.00 78.75 108 ASN A CA 1
ATOM 896 C C . ASN A 1 108 ? -20.547 -2.060 10.251 1.00 78.75 108 ASN A C 1
ATOM 898 O O . ASN A 1 108 ? -19.758 -2.020 9.306 1.00 78.75 108 ASN A O 1
ATOM 902 N N . ASP A 1 109 ? -21.255 -3.149 10.549 1.00 73.00 109 ASP A N 1
ATOM 903 C CA . ASP A 1 109 ? -21.141 -4.395 9.781 1.00 73.00 109 ASP A CA 1
ATOM 904 C C . ASP A 1 109 ? -21.586 -4.205 8.322 1.00 73.00 109 ASP A C 1
ATOM 906 O O . ASP A 1 109 ? -21.029 -4.837 7.426 1.00 73.00 109 ASP A O 1
ATOM 910 N N . ASP A 1 110 ? -22.522 -3.285 8.071 1.00 76.75 110 ASP A N 1
ATOM 911 C CA . ASP A 1 110 ? -23.027 -2.965 6.733 1.00 76.75 110 ASP A CA 1
ATOM 912 C C . ASP A 1 110 ? -21.945 -2.332 5.834 1.00 76.75 110 ASP A C 1
ATOM 914 O O . ASP A 1 110 ? -21.888 -2.614 4.642 1.00 76.75 110 ASP A O 1
ATOM 918 N N . GLU A 1 111 ? -21.042 -1.517 6.389 1.00 69.81 111 GLU A N 1
ATOM 919 C CA . GLU A 1 111 ? -19.906 -0.921 5.669 1.00 69.81 111 GLU A CA 1
ATOM 920 C C . GLU A 1 111 ? -18.816 -1.942 5.306 1.00 69.81 111 GLU A C 1
ATOM 922 O O . GLU A 1 111 ? -17.958 -1.644 4.469 1.00 69.81 111 GLU A O 1
ATOM 927 N N . LEU A 1 112 ? -18.805 -3.110 5.955 1.00 68.44 112 LEU A N 1
ATOM 928 C CA . LEU A 1 112 ? -17.790 -4.151 5.772 1.00 68.44 112 LEU A CA 1
ATOM 929 C C . LEU A 1 112 ? -18.289 -5.347 4.954 1.00 68.44 112 LEU A C 1
ATOM 931 O O . LEU A 1 112 ? -17.480 -6.200 4.579 1.00 68.44 112 LEU A O 1
ATOM 935 N N . GLN A 1 113 ? -19.588 -5.416 4.658 1.00 60.00 113 GLN A N 1
ATOM 936 C CA . GLN A 1 113 ? -20.148 -6.421 3.761 1.00 60.00 113 GLN A CA 1
ATOM 937 C C . GLN A 1 113 ? -19.920 -6.008 2.301 1.00 60.00 113 GLN A C 1
ATOM 939 O O . GLN A 1 113 ? -20.406 -4.977 1.840 1.00 60.00 113 GLN A O 1
ATOM 944 N N . SER A 1 114 ? -19.129 -6.818 1.591 1.00 51.47 114 SER A N 1
ATOM 945 C CA . SER A 1 114 ? -18.846 -6.706 0.154 1.00 51.47 114 SER A CA 1
ATOM 946 C C . SER A 1 114 ? -19.866 -7.443 -0.699 1.00 51.47 114 SER A C 1
ATOM 948 O O . SER A 1 114 ? -20.138 -8.612 -0.333 1.00 51.47 114 SER A O 1
#

InterPro domains:
  IPR021961 Type IV methyl-directed restriction enzyme EcoKMcrB subunit, DNA-binding domain [PF12102] (1-111)